Protein AF-A0A9N9KEE5-F1 (afdb_monomer_lite)

Sequence (82 aa):
ILMNMGFFLTIIFGQLLQAIFFGRLRAVEIEHLYERSWYAVTETCLAMTIFRDEFDTRFVVTFTTLLFLKIFHWLCQDRVEF

pLDDT: mean 74.91, std 6.98, range [55.41, 86.19]

Secondary structure (DSSP, 8-state):
-HHHHHHHHHHHHHHHHHHHHHSS--HHHHHHHHHHHHHHHHHHHHHHHHTTT---HHHHHHHHHHHHHHHHHHHHHHHH--

Foldseek 3Di:
DVVVVVVVVLVVVVVVVCCPPPNDDDPVLVVVLVVVLVVLVVVVVVVCVVVVPPPDPVVVVVSSVVSVVVSVVSSVVVVVVD

Organism: NCBI:txid1348616

Radius of gyration: 14.53 Å; chains: 1; bounding box: 37×30×33 Å

InterPro domains:
  IPR050731 HRD1 family E3 ubiquitin-protein ligases [PTHR22763] (3-82)
  IPR057992 E3 ubiquitin-protein ligase synoviolin-like, TPR repeats [PF25563] (1-82)

Structure (mmCIF, N/CA/C/O backbone):
data_AF-A0A9N9KEE5-F1
#
_entry.id   AF-A0A9N9KEE5-F1
#
loop_
_atom_site.group_PDB
_atom_site.id
_atom_site.type_symbol
_atom_site.label_atom_id
_atom_site.label_alt_id
_atom_site.label_comp_id
_atom_site.label_asym_id
_atom_site.label_entity_id
_atom_site.label_seq_id
_atom_site.pdbx_PDB_ins_code
_atom_site.Cartn_x
_atom_site.Cartn_y
_atom_site.Cartn_z
_atom_site.occupancy
_atom_site.B_iso_or_equiv
_atom_site.auth_seq_id
_atom_site.auth_comp_id
_atom_site.auth_asym_id
_atom_site.auth_atom_id
_atom_site.pdbx_PDB_model_num
ATOM 1 N N . ILE A 1 1 ? -0.631 16.880 -16.320 1.00 60.06 1 ILE A N 1
ATOM 2 C CA . ILE A 1 1 ? -2.079 16.552 -16.409 1.00 60.06 1 ILE A CA 1
ATOM 3 C C . ILE A 1 1 ? -2.317 15.039 -16.341 1.00 60.06 1 ILE A C 1
ATOM 5 O O . ILE A 1 1 ? -2.994 14.624 -15.411 1.00 60.06 1 ILE A O 1
ATOM 9 N N . LEU A 1 2 ? -1.698 14.206 -17.198 1.00 72.94 2 LEU A N 1
ATOM 10 C CA . LEU A 1 2 ? -1.860 12.735 -17.138 1.00 72.94 2 LEU A CA 1
ATOM 11 C C . LEU A 1 2 ? -1.477 12.110 -15.782 1.00 72.94 2 LEU A C 1
ATOM 13 O O . LEU A 1 2 ? -2.222 11.297 -15.252 1.00 72.94 2 LEU A O 1
ATOM 17 N N . MET A 1 3 ? -0.354 12.525 -15.189 1.00 70.94 3 MET A N 1
ATOM 18 C CA . MET A 1 3 ? 0.126 11.975 -13.912 1.00 70.94 3 MET A CA 1
ATOM 19 C C . MET A 1 3 ? -0.809 12.295 -12.732 1.00 70.94 3 MET A C 1
ATOM 21 O O . MET A 1 3 ? -0.997 11.463 -11.854 1.00 70.94 3 MET A O 1
ATOM 25 N N . ASN A 1 4 ? -1.462 13.465 -12.759 1.00 76.81 4 ASN A N 1
ATOM 26 C CA . ASN A 1 4 ? -2.424 13.872 -11.731 1.00 76.81 4 ASN A CA 1
ATOM 27 C C . ASN A 1 4 ? -3.717 13.043 -11.825 1.00 76.81 4 ASN A C 1
ATOM 29 O O . ASN A 1 4 ? -4.273 12.634 -10.813 1.00 76.81 4 ASN A O 1
ATOM 33 N N . MET A 1 5 ? -4.159 12.741 -13.052 1.00 79.19 5 MET A N 1
ATOM 34 C CA . MET A 1 5 ? -5.315 11.875 -13.297 1.00 79.19 5 MET A CA 1
ATOM 35 C C . MET A 1 5 ? -5.025 10.418 -12.918 1.00 79.19 5 MET A C 1
ATOM 37 O O . MET A 1 5 ? -5.880 9.764 -12.332 1.00 79.19 5 MET A O 1
ATOM 41 N N . GLY A 1 6 ? -3.807 9.930 -13.182 1.00 78.31 6 GLY A N 1
ATOM 42 C CA . GLY A 1 6 ? -3.359 8.607 -12.741 1.00 78.31 6 GLY A CA 1
ATOM 43 C C . GLY A 1 6 ? -3.363 8.466 -11.218 1.00 78.31 6 GLY A C 1
ATOM 44 O O . GLY A 1 6 ? -3.909 7.497 -10.704 1.00 78.31 6 GLY A O 1
ATOM 45 N N . PHE A 1 7 ? -2.846 9.465 -10.498 1.00 75.00 7 PHE A N 1
ATOM 46 C CA . PHE A 1 7 ? -2.870 9.492 -9.031 1.00 75.00 7 PHE A CA 1
ATOM 47 C C . PHE A 1 7 ? -4.296 9.550 -8.465 1.00 75.00 7 PHE A C 1
ATOM 49 O O . PHE A 1 7 ? -4.617 8.917 -7.464 1.00 75.00 7 PHE A O 1
ATOM 56 N N . PHE A 1 8 ? -5.178 10.302 -9.122 1.00 80.81 8 PHE A N 1
ATOM 57 C CA . PHE A 1 8 ? -6.578 10.385 -8.723 1.00 80.81 8 PHE A CA 1
ATOM 58 C C . PHE A 1 8 ? -7.306 9.050 -8.930 1.00 80.81 8 PHE A C 1
ATOM 60 O O . PHE A 1 8 ? -8.048 8.605 -8.058 1.00 80.81 8 PHE A O 1
ATOM 67 N N . LEU A 1 9 ? -7.043 8.374 -10.053 1.00 78.00 9 LEU A N 1
ATOM 68 C CA . LEU A 1 9 ? -7.586 7.049 -10.345 1.00 78.00 9 LEU A CA 1
ATOM 69 C C . LEU A 1 9 ? -7.075 5.990 -9.366 1.00 78.00 9 LEU A C 1
ATOM 71 O O . LEU A 1 9 ? -7.875 5.170 -8.930 1.00 78.00 9 LEU A O 1
ATOM 75 N N . THR A 1 10 ? -5.796 6.008 -8.980 1.00 73.62 10 THR A N 1
ATOM 76 C CA . THR A 1 10 ? -5.266 5.051 -7.992 1.00 73.62 10 THR A CA 1
ATOM 77 C C . THR A 1 10 ? -5.867 5.266 -6.605 1.00 73.62 10 THR A C 1
ATOM 79 O O . THR A 1 10 ? -6.212 4.287 -5.942 1.00 73.62 10 THR A O 1
ATOM 82 N N . ILE A 1 11 ? -6.075 6.520 -6.188 1.00 76.56 11 ILE A N 1
ATOM 83 C CA . ILE A 1 11 ? -6.758 6.839 -4.924 1.00 76.56 11 ILE A CA 1
ATOM 84 C C . ILE A 1 11 ? -8.220 6.384 -4.966 1.00 76.56 11 ILE A C 1
ATOM 86 O O . ILE A 1 11 ? -8.668 5.699 -4.046 1.00 76.56 11 ILE A O 1
ATOM 90 N N . ILE A 1 12 ? -8.956 6.714 -6.034 1.00 78.62 12 ILE A N 1
ATOM 91 C CA . ILE A 1 12 ? -10.355 6.292 -6.185 1.00 78.62 12 ILE A CA 1
ATOM 92 C C . ILE A 1 12 ? -10.457 4.772 -6.229 1.00 78.62 12 ILE A C 1
ATOM 94 O O . ILE A 1 12 ? -11.328 4.220 -5.571 1.00 78.62 12 ILE A O 1
ATOM 98 N N . PHE A 1 13 ? -9.571 4.090 -6.953 1.00 74.94 13 PHE A N 1
ATOM 99 C CA . PHE A 1 13 ? -9.541 2.632 -7.022 1.00 74.94 13 PHE A CA 1
ATOM 100 C C . PHE A 1 13 ? -9.307 2.016 -5.637 1.00 74.94 13 PHE A C 1
ATOM 102 O O . PHE A 1 13 ? -10.043 1.113 -5.241 1.00 74.94 13 PHE A O 1
ATOM 109 N N . GLY A 1 14 ? -8.372 2.566 -4.854 1.00 69.44 14 GLY A N 1
ATOM 110 C CA . GLY A 1 14 ? -8.149 2.165 -3.463 1.00 69.44 14 GLY A CA 1
ATOM 111 C C . GLY A 1 14 ? -9.389 2.348 -2.581 1.00 69.44 14 GLY A C 1
ATOM 112 O O . GLY A 1 14 ? -9.772 1.425 -1.863 1.00 69.44 14 GLY A O 1
ATOM 113 N N . GLN A 1 15 ? -10.067 3.494 -2.690 1.00 69.56 15 GLN A N 1
ATOM 114 C CA . GLN A 1 15 ? -11.302 3.774 -1.948 1.00 69.56 15 GLN A CA 1
ATOM 115 C C . GLN A 1 15 ? -12.471 2.876 -2.378 1.00 69.56 15 GLN A C 1
ATOM 117 O O . GLN A 1 15 ? -13.217 2.389 -1.531 1.00 69.56 15 GLN A O 1
ATOM 122 N N . LEU A 1 16 ? -12.625 2.625 -3.681 1.00 69.69 16 LEU A N 1
ATOM 123 C CA . LEU A 1 16 ? -13.667 1.757 -4.238 1.00 69.69 16 LEU A CA 1
ATOM 124 C C . LEU A 1 16 ? -13.510 0.328 -3.737 1.00 69.69 16 LEU A C 1
ATOM 126 O O . LEU A 1 16 ? -14.489 -0.318 -3.382 1.00 69.69 16 LEU A O 1
ATOM 130 N N . LEU A 1 17 ? -12.277 -0.154 -3.667 1.00 65.25 17 LEU A N 1
ATOM 131 C CA . LEU A 1 17 ? -11.989 -1.505 -3.212 1.00 65.25 17 LEU A CA 1
ATOM 132 C C . LEU A 1 17 ? -12.167 -1.653 -1.701 1.00 65.25 17 LEU A C 1
ATOM 134 O O . LEU A 1 17 ? -12.727 -2.656 -1.261 1.00 65.25 17 LEU A O 1
ATOM 138 N N . GLN A 1 18 ? -11.790 -0.637 -0.919 1.00 67.31 18 GLN A N 1
ATOM 139 C CA . GLN A 1 18 ? -12.139 -0.573 0.504 1.00 67.31 18 GLN A CA 1
ATOM 140 C C . GLN A 1 18 ? -13.663 -0.596 0.707 1.00 67.31 18 GLN A C 1
ATOM 142 O O . GLN A 1 18 ? -14.166 -1.351 1.541 1.00 67.31 18 GLN A O 1
ATOM 147 N N . ALA A 1 19 ? -14.407 0.173 -0.092 1.00 66.56 19 ALA A N 1
ATOM 148 C CA . ALA A 1 19 ? -15.860 0.261 0.008 1.00 66.56 19 ALA A CA 1
ATOM 149 C C . ALA A 1 19 ? -16.581 -1.027 -0.434 1.00 66.56 19 ALA A C 1
ATOM 151 O O . ALA A 1 19 ? -17.516 -1.447 0.246 1.00 66.56 19 ALA A O 1
ATOM 152 N N . ILE A 1 20 ? -16.154 -1.659 -1.537 1.00 63.66 20 ILE A N 1
ATOM 153 C CA . ILE A 1 20 ? -16.798 -2.857 -2.106 1.00 63.66 20 ILE A CA 1
ATOM 154 C C . ILE A 1 20 ? -16.640 -4.072 -1.190 1.00 63.66 20 ILE A C 1
ATOM 156 O O . ILE A 1 20 ? -17.59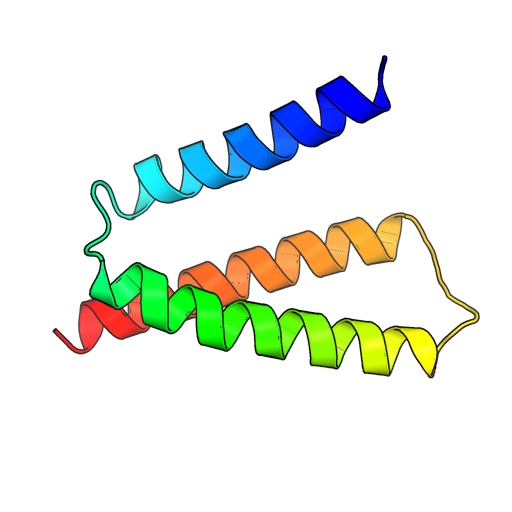7 -4.822 -1.016 1.00 63.66 20 ILE A O 1
ATOM 160 N N . PHE A 1 21 ? -15.453 -4.287 -0.620 1.00 63.38 21 PHE A N 1
ATOM 161 C CA . PHE A 1 21 ? -15.171 -5.527 0.106 1.00 63.38 21 PHE A CA 1
ATOM 162 C C . PHE A 1 21 ? -15.418 -5.444 1.615 1.00 63.38 21 PHE A C 1
ATOM 164 O O . PHE A 1 21 ? -15.759 -6.460 2.212 1.00 63.38 21 PHE A O 1
ATOM 171 N N . PHE A 1 22 ? -15.283 -4.265 2.237 1.00 61.78 22 PHE A N 1
ATOM 172 C CA . PHE A 1 22 ? -15.342 -4.145 3.702 1.00 61.78 22 PHE A CA 1
ATOM 173 C C . PHE A 1 22 ? -16.356 -3.120 4.234 1.00 61.78 22 PHE A C 1
ATOM 175 O O . PHE A 1 22 ? -16.690 -3.147 5.423 1.00 61.78 22 PHE A O 1
ATOM 182 N N . GLY A 1 23 ? -16.899 -2.235 3.392 1.00 70.00 23 GLY A N 1
ATOM 183 C CA . GLY A 1 23 ? -17.853 -1.210 3.827 1.00 70.00 23 GLY A CA 1
ATOM 184 C C . GLY A 1 23 ? -17.216 -0.159 4.755 1.00 70.00 23 GLY A C 1
ATOM 185 O O . GLY A 1 23 ? -16.158 0.385 4.451 1.00 70.00 23 GLY A O 1
ATOM 186 N N . ARG A 1 24 ? -17.861 0.182 5.885 1.00 60.69 24 ARG A N 1
ATOM 187 C CA . ARG A 1 24 ? -17.308 1.137 6.874 1.00 60.69 24 ARG A CA 1
ATOM 188 C C . ARG A 1 24 ? -16.255 0.440 7.742 1.00 60.69 24 ARG A C 1
ATOM 190 O O . ARG A 1 24 ? -16.613 -0.266 8.685 1.00 60.69 24 ARG A O 1
ATOM 197 N N . LEU A 1 25 ? -14.977 0.668 7.442 1.00 66.12 25 LEU A N 1
ATOM 198 C CA . LEU A 1 25 ? -13.867 0.259 8.307 1.00 66.12 25 LEU A CA 1
ATOM 199 C C . LEU A 1 25 ? -13.938 0.977 9.660 1.00 66.12 25 LEU A C 1
ATOM 201 O O . LEU A 1 25 ? -14.168 2.189 9.724 1.00 66.12 25 LEU A O 1
ATOM 205 N N . ARG A 1 26 ? -13.734 0.228 10.744 1.00 73.19 26 ARG A N 1
ATOM 206 C CA . ARG A 1 26 ? -13.547 0.785 12.087 1.00 73.19 26 ARG A CA 1
ATOM 207 C C . ARG A 1 26 ? -12.164 1.428 12.184 1.00 73.19 26 ARG A C 1
ATOM 209 O O . ARG A 1 26 ? -11.219 0.983 11.544 1.00 73.19 26 ARG A O 1
ATOM 216 N N . ALA A 1 27 ? -12.043 2.442 13.042 1.00 75.25 27 ALA A N 1
ATOM 217 C CA . ALA A 1 27 ? -10.783 3.156 13.262 1.00 75.25 27 ALA A CA 1
ATOM 218 C C . ALA A 1 27 ? -9.623 2.214 13.643 1.00 75.25 27 ALA A C 1
ATOM 220 O O . ALA A 1 27 ? -8.526 2.375 13.125 1.00 75.25 27 ALA A O 1
ATOM 221 N N . VAL A 1 28 ? -9.902 1.174 14.439 1.00 75.75 28 VAL A N 1
ATOM 222 C CA . VAL A 1 28 ? -8.900 0.177 14.859 1.00 75.75 28 VAL A CA 1
ATOM 223 C C . VAL A 1 28 ? -8.322 -0.632 13.690 1.00 75.75 28 VAL A C 1
ATOM 225 O O . VAL A 1 28 ? -7.122 -0.872 13.635 1.00 75.75 28 VAL A O 1
ATOM 228 N N . GLU A 1 29 ? -9.151 -0.996 12.705 1.00 75.62 29 GLU A N 1
ATOM 229 C CA . GLU A 1 29 ? -8.700 -1.739 11.518 1.00 75.62 29 GLU A CA 1
ATOM 230 C C . GLU A 1 29 ? -7.796 -0.862 10.644 1.00 75.62 29 GLU A C 1
ATOM 232 O O . GLU A 1 29 ? -6.845 -1.345 10.034 1.00 75.62 29 GLU A O 1
ATOM 237 N N . ILE A 1 30 ? -8.090 0.443 10.597 1.00 75.94 30 ILE A N 1
ATOM 238 C CA . ILE A 1 30 ? -7.307 1.434 9.855 1.00 75.94 30 ILE A CA 1
ATOM 239 C C . ILE A 1 30 ? -5.946 1.652 10.518 1.00 75.94 30 ILE A C 1
ATOM 241 O O . ILE A 1 30 ? -4.947 1.715 9.805 1.00 75.94 30 ILE A O 1
ATOM 245 N N . GLU A 1 31 ? -5.886 1.743 11.849 1.00 82.25 31 GLU A N 1
ATOM 246 C CA . GLU A 1 31 ? -4.619 1.892 12.581 1.00 82.25 31 GLU A CA 1
ATOM 247 C C . GLU A 1 31 ? -3.689 0.695 12.346 1.00 82.25 31 GLU A C 1
ATOM 249 O O . GLU A 1 31 ? -2.564 0.889 11.880 1.00 82.25 31 GLU A O 1
ATOM 254 N N . HIS A 1 32 ? -4.174 -0.538 12.539 1.00 79.62 32 HIS A N 1
ATOM 255 C CA . HIS A 1 32 ? -3.380 -1.742 12.260 1.00 79.62 32 HIS A CA 1
ATOM 256 C C . HIS A 1 32 ? -2.938 -1.827 10.794 1.00 79.62 32 HIS A C 1
ATOM 258 O O . HIS A 1 32 ? -1.796 -2.194 10.497 1.00 79.62 32 HIS A O 1
ATOM 264 N N . LEU A 1 33 ? -3.824 -1.476 9.858 1.00 77.12 33 LEU A N 1
ATOM 265 C CA . LEU A 1 33 ? -3.475 -1.430 8.442 1.00 77.12 33 LEU A CA 1
ATOM 266 C C . LEU A 1 33 ? -2.392 -0.397 8.150 1.00 77.12 33 LEU A C 1
ATOM 268 O O . LEU A 1 33 ? -1.501 -0.691 7.353 1.00 77.12 33 LEU A O 1
ATOM 272 N N . TYR A 1 34 ? -2.451 0.791 8.752 1.00 78.62 34 TYR A N 1
ATOM 273 C CA . TYR A 1 34 ? -1.477 1.853 8.515 1.00 78.62 34 TYR A CA 1
ATOM 274 C C . TYR A 1 34 ? -0.086 1.453 9.015 1.00 78.62 34 TYR A C 1
ATOM 276 O O . TYR A 1 34 ? 0.886 1.573 8.267 1.00 78.62 34 TYR A O 1
ATOM 284 N N . GLU A 1 35 ? 0.003 0.894 10.225 1.00 81.75 35 GLU A N 1
ATOM 285 C CA . GLU A 1 35 ? 1.265 0.401 10.788 1.00 81.75 35 GLU A CA 1
ATOM 286 C C . GLU A 1 35 ? 1.898 -0.685 9.906 1.00 81.75 35 GLU A C 1
ATOM 288 O O . GLU A 1 35 ? 3.066 -0.582 9.516 1.00 81.75 35 GLU A O 1
ATOM 293 N N . ARG A 1 36 ? 1.111 -1.698 9.517 1.00 80.25 36 ARG A N 1
ATOM 294 C CA . ARG A 1 36 ? 1.592 -2.802 8.669 1.00 80.25 36 ARG A CA 1
ATOM 295 C C . ARG A 1 36 ? 1.937 -2.337 7.250 1.00 80.25 36 ARG A C 1
ATOM 297 O O . ARG A 1 36 ? 2.926 -2.795 6.674 1.00 80.25 36 ARG A O 1
ATOM 304 N N . SER A 1 37 ? 1.151 -1.418 6.684 1.00 78.69 37 SER A N 1
ATOM 305 C CA . SER A 1 37 ? 1.376 -0.885 5.333 1.00 78.69 37 SER A CA 1
ATOM 306 C C . SER A 1 37 ? 2.642 -0.042 5.271 1.00 78.69 37 SER A C 1
ATOM 308 O O . SER A 1 37 ? 3.437 -0.221 4.351 1.00 78.69 37 SER A O 1
ATOM 310 N N . TRP A 1 38 ? 2.868 0.831 6.257 1.00 80.00 38 TRP A N 1
ATOM 311 C CA . TRP A 1 38 ? 4.088 1.631 6.324 1.00 80.00 38 TRP A CA 1
ATOM 312 C C . TRP A 1 38 ? 5.331 0.741 6.416 1.00 80.00 38 TRP A C 1
ATOM 314 O O . TRP A 1 38 ? 6.290 0.964 5.681 1.00 80.00 38 TRP A O 1
ATOM 324 N N . TYR A 1 39 ? 5.280 -0.317 7.233 1.00 84.81 39 TYR A N 1
ATOM 325 C CA . TYR A 1 39 ? 6.375 -1.283 7.348 1.00 84.81 39 TYR A CA 1
ATOM 326 C C . TYR A 1 39 ? 6.651 -2.038 6.036 1.00 84.81 39 TYR A C 1
ATOM 328 O O . TYR A 1 39 ? 7.792 -2.134 5.594 1.00 84.81 39 TYR A O 1
ATOM 336 N N . ALA A 1 40 ? 5.612 -2.531 5.354 1.00 8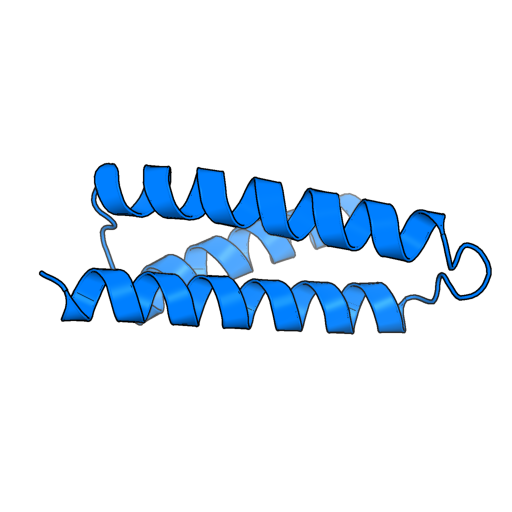1.69 40 ALA A N 1
ATOM 337 C CA . ALA A 1 40 ? 5.792 -3.229 4.077 1.00 81.69 40 ALA A CA 1
ATOM 338 C C . ALA A 1 40 ? 6.310 -2.310 2.958 1.00 81.69 40 ALA A C 1
ATOM 340 O O . ALA A 1 40 ? 7.091 -2.744 2.104 1.00 81.69 40 ALA A O 1
ATOM 341 N N . VAL A 1 41 ? 5.891 -1.040 2.959 1.00 80.62 41 VAL A N 1
ATOM 342 C CA . VAL A 1 41 ? 6.402 -0.032 2.024 1.00 80.62 41 VAL A CA 1
ATOM 343 C C . VAL A 1 41 ? 7.880 0.227 2.285 1.00 80.62 41 VAL A C 1
ATOM 345 O O . VAL A 1 41 ? 8.665 0.187 1.340 1.00 80.62 41 VAL A O 1
ATOM 348 N N . THR A 1 42 ? 8.286 0.452 3.537 1.00 86.19 42 THR A N 1
ATOM 349 C CA . THR A 1 42 ? 9.693 0.725 3.857 1.00 86.19 42 THR A CA 1
ATOM 350 C C . THR A 1 42 ? 10.589 -0.475 3.569 1.00 86.19 42 THR A C 1
ATOM 352 O O . THR A 1 42 ? 11.634 -0.281 2.951 1.00 86.19 42 THR A O 1
ATOM 355 N N . GLU A 1 43 ? 10.178 -1.703 3.905 1.00 83.75 43 GLU A N 1
ATOM 356 C CA . GLU A 1 43 ? 10.916 -2.919 3.528 1.00 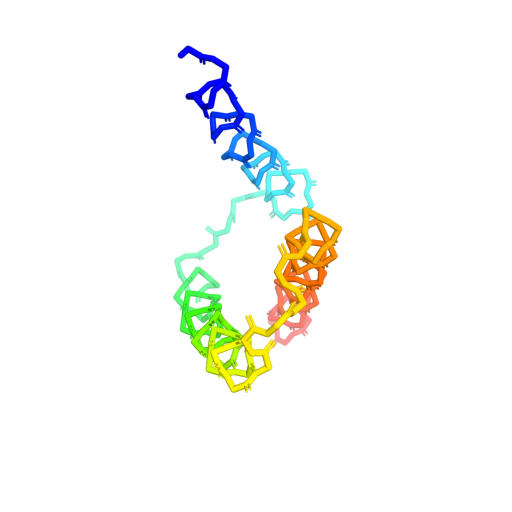83.75 43 GLU A CA 1
ATOM 357 C C . GLU A 1 43 ? 11.105 -3.025 2.013 1.00 83.75 43 GLU A C 1
ATOM 359 O O . GLU A 1 43 ? 12.206 -3.309 1.538 1.00 83.75 43 GLU A O 1
ATOM 364 N N . THR A 1 44 ? 10.054 -2.754 1.237 1.00 82.00 44 THR A N 1
ATOM 365 C CA . THR A 1 44 ? 10.149 -2.871 -0.222 1.00 82.00 44 THR A CA 1
ATOM 366 C C . THR A 1 44 ? 10.992 -1.755 -0.825 1.00 82.00 44 THR A C 1
ATOM 368 O O . THR A 1 44 ? 11.798 -2.019 -1.713 1.00 82.00 44 THR A O 1
ATOM 371 N N . CYS A 1 45 ? 10.878 -0.525 -0.318 1.00 81.31 45 CYS A N 1
ATOM 372 C CA . CYS A 1 45 ? 11.752 0.582 -0.702 1.00 81.31 45 CYS A CA 1
ATOM 373 C C . CYS A 1 45 ? 13.222 0.288 -0.362 1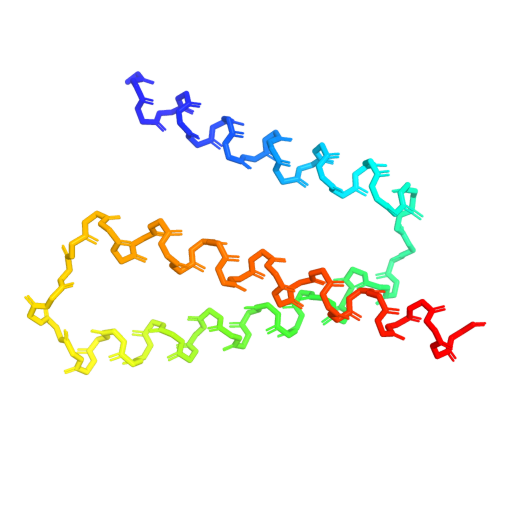.00 81.31 45 CYS A C 1
ATOM 375 O O . CYS A 1 45 ? 14.106 0.610 -1.158 1.00 81.31 45 CYS A O 1
ATOM 377 N N . LEU A 1 46 ? 13.499 -0.344 0.784 1.00 82.38 46 LEU A N 1
ATOM 378 C CA . LEU A 1 46 ? 14.848 -0.773 1.163 1.00 82.38 46 LEU A CA 1
ATOM 379 C C . LEU A 1 46 ? 15.379 -1.846 0.207 1.00 82.38 46 LEU A C 1
ATOM 381 O O . LEU A 1 46 ? 16.467 -1.675 -0.342 1.00 82.38 46 LEU A O 1
ATOM 385 N N . ALA A 1 47 ? 14.605 -2.902 -0.053 1.00 80.69 47 ALA A N 1
ATOM 386 C CA . ALA A 1 47 ? 14.982 -3.958 -0.993 1.00 80.69 47 ALA A CA 1
ATOM 387 C C . ALA A 1 47 ? 15.234 -3.398 -2.403 1.00 80.69 47 ALA A C 1
ATOM 389 O O . ALA A 1 47 ? 16.249 -3.680 -3.029 1.00 80.69 47 ALA A O 1
ATOM 390 N N . MET A 1 48 ? 14.359 -2.519 -2.874 1.00 72.12 48 MET A N 1
ATOM 391 C CA . MET A 1 48 ? 14.475 -1.839 -4.162 1.00 72.12 48 MET A CA 1
ATOM 392 C C . MET A 1 48 ? 15.709 -0.929 -4.247 1.00 72.12 48 MET A C 1
ATOM 394 O O . MET A 1 48 ? 16.379 -0.892 -5.275 1.00 72.12 48 MET A O 1
ATOM 398 N N . THR A 1 49 ? 16.041 -0.211 -3.169 1.00 75.50 49 THR A N 1
ATOM 399 C CA . THR A 1 49 ? 17.250 0.631 -3.120 1.00 75.50 49 THR A CA 1
ATOM 400 C C . THR A 1 49 ? 18.523 -0.217 -3.177 1.00 75.50 49 THR A C 1
ATOM 402 O O . THR A 1 49 ? 19.518 0.215 -3.758 1.00 75.50 49 THR A O 1
ATOM 405 N N . ILE A 1 50 ? 18.492 -1.429 -2.612 1.00 77.06 50 ILE A N 1
ATOM 406 C CA . ILE A 1 50 ? 19.587 -2.407 -2.703 1.00 77.06 50 ILE A CA 1
ATOM 407 C C . ILE A 1 50 ? 19.702 -2.957 -4.137 1.00 77.06 50 ILE A C 1
ATOM 409 O O . ILE A 1 50 ? 20.808 -3.061 -4.662 1.00 77.06 50 ILE A O 1
ATOM 413 N N . PHE A 1 51 ? 18.576 -3.225 -4.804 1.00 65.25 51 PHE A N 1
ATOM 414 C CA . PHE A 1 51 ? 18.495 -3.720 -6.189 1.00 65.25 51 PHE A CA 1
ATOM 415 C C . PHE A 1 51 ? 18.328 -2.597 -7.231 1.00 65.25 51 PHE A C 1
ATOM 417 O O . PHE A 1 51 ? 17.555 -2.718 -8.178 1.00 65.25 51 PHE A O 1
ATOM 424 N N . ARG A 1 52 ? 19.074 -1.496 -7.065 1.00 59.84 52 ARG A N 1
ATOM 425 C CA . ARG A 1 52 ? 18.931 -0.204 -7.773 1.00 59.84 52 ARG A CA 1
ATOM 426 C C . ARG A 1 52 ? 18.827 -0.249 -9.316 1.00 59.84 52 ARG A C 1
ATOM 428 O O . ARG A 1 52 ? 18.434 0.758 -9.899 1.00 59.84 52 ARG A O 1
ATOM 435 N N . ASP A 1 53 ? 19.165 -1.356 -9.973 1.00 59.78 53 ASP A N 1
ATOM 436 C CA . ASP A 1 53 ? 19.315 -1.451 -11.434 1.00 59.78 53 ASP A CA 1
ATOM 437 C C . ASP A 1 53 ? 18.028 -1.844 -12.203 1.00 59.78 53 ASP A C 1
ATOM 439 O O . ASP A 1 53 ? 17.938 -1.601 -13.402 1.00 59.78 53 ASP A O 1
ATOM 443 N N . GLU A 1 54 ? 16.985 -2.369 -11.543 1.00 62.16 54 GLU A N 1
ATOM 444 C CA . GLU A 1 54 ? 15.789 -2.930 -12.219 1.00 62.16 54 GLU A CA 1
ATOM 445 C C . GLU A 1 54 ? 14.500 -2.104 -12.022 1.00 62.16 54 GLU A C 1
ATOM 447 O O . GLU A 1 54 ? 13.403 -2.639 -11.840 1.00 62.16 54 GLU A O 1
ATOM 452 N N . PHE A 1 55 ? 14.604 -0.774 -12.042 1.00 63.50 55 PHE A N 1
ATOM 453 C CA . PHE A 1 55 ? 13.455 0.122 -11.852 1.00 63.50 55 PHE A CA 1
ATOM 454 C C . PHE A 1 55 ? 12.560 0.203 -13.110 1.00 63.50 55 PHE A C 1
ATOM 456 O O . PHE A 1 55 ? 12.497 1.217 -13.804 1.00 63.50 55 PHE A O 1
ATOM 463 N N . ASP A 1 56 ? 11.863 -0.890 -13.421 1.00 71.25 56 ASP A N 1
ATOM 464 C CA . ASP A 1 56 ? 10.893 -0.980 -14.517 1.00 71.25 56 ASP A CA 1
ATOM 465 C C . ASP A 1 56 ? 9.487 -0.544 -14.044 1.00 71.25 56 ASP A C 1
ATOM 467 O O . ASP A 1 56 ? 9.064 -0.792 -12.913 1.00 71.25 56 ASP A O 1
ATOM 471 N N . THR A 1 57 ? 8.698 0.048 -14.941 1.00 75.00 57 THR A N 1
ATOM 472 C CA . THR A 1 57 ? 7.257 0.297 -14.748 1.00 75.00 57 THR A CA 1
ATOM 473 C C . THR A 1 57 ? 6.512 -0.989 -14.362 1.00 75.00 57 THR A C 1
ATOM 475 O O . THR A 1 57 ? 5.566 -0.950 -13.571 1.00 75.00 57 THR A O 1
ATOM 478 N N . ARG A 1 58 ? 6.968 -2.152 -14.849 1.00 77.06 58 ARG A N 1
ATOM 479 C CA . ARG A 1 58 ? 6.446 -3.471 -14.440 1.00 77.06 58 ARG A CA 1
ATOM 480 C C . ARG A 1 58 ? 6.607 -3.747 -12.946 1.00 77.06 58 ARG A C 1
ATOM 482 O O . ARG A 1 58 ? 5.713 -4.350 -12.346 1.00 77.06 58 ARG A O 1
ATOM 489 N N . PHE A 1 59 ? 7.697 -3.285 -12.339 1.00 75.25 59 PHE A N 1
ATOM 490 C CA . PHE A 1 59 ? 7.922 -3.432 -10.905 1.00 75.25 59 PHE A CA 1
ATOM 491 C C . PHE A 1 59 ? 6.862 -2.659 -10.119 1.00 75.25 59 PHE A C 1
ATOM 493 O O . PHE A 1 59 ? 6.246 -3.215 -9.217 1.00 75.25 59 PHE A O 1
ATOM 500 N N . VAL A 1 60 ? 6.576 -1.410 -10.504 1.00 76.75 60 VAL A N 1
ATOM 501 C CA . VAL A 1 60 ? 5.576 -0.562 -9.828 1.00 76.75 60 VAL A CA 1
ATOM 502 C C . VAL A 1 60 ? 4.182 -1.191 -9.876 1.00 76.75 60 VAL A C 1
ATOM 504 O O . VAL A 1 60 ? 3.471 -1.201 -8.870 1.00 76.75 60 VAL A O 1
ATOM 507 N N . VAL A 1 61 ? 3.800 -1.760 -11.022 1.00 81.44 61 VAL A N 1
ATOM 508 C CA . VAL A 1 61 ? 2.516 -2.465 -11.177 1.00 81.44 61 VAL A CA 1
ATOM 509 C C . VAL A 1 61 ? 2.464 -3.709 -10.287 1.00 81.44 61 VAL A C 1
ATOM 511 O O . VAL A 1 61 ? 1.489 -3.912 -9.559 1.00 81.44 61 VAL A O 1
ATOM 514 N N . THR A 1 62 ? 3.526 -4.517 -10.301 1.00 80.94 62 THR A N 1
ATOM 515 C CA . THR A 1 62 ? 3.619 -5.747 -9.498 1.00 80.94 62 THR A CA 1
ATOM 516 C C . THR A 1 62 ? 3.612 -5.432 -8.003 1.00 80.94 62 THR A C 1
ATOM 518 O O . THR A 1 62 ? 2.865 -6.044 -7.246 1.00 80.94 62 THR A O 1
ATOM 521 N N . PHE A 1 63 ? 4.366 -4.418 -7.582 1.00 80.69 63 PHE A N 1
ATOM 522 C CA . PHE A 1 63 ? 4.426 -3.941 -6.206 1.00 80.69 63 PHE A CA 1
ATOM 523 C C . PHE A 1 63 ? 3.072 -3.430 -5.716 1.00 80.69 63 PHE A C 1
ATOM 525 O O . PHE A 1 63 ? 2.608 -3.843 -4.656 1.00 80.69 63 PHE A O 1
ATOM 532 N N . THR A 1 64 ? 2.406 -2.588 -6.511 1.00 80.81 64 THR A N 1
ATOM 533 C CA . THR A 1 64 ? 1.073 -2.064 -6.180 1.00 80.81 64 THR A CA 1
ATOM 534 C C . THR A 1 64 ? 0.066 -3.204 -6.020 1.00 80.81 64 THR A C 1
ATOM 536 O O . THR A 1 64 ? -0.707 -3.217 -5.066 1.00 80.81 64 THR A O 1
ATOM 539 N N . THR A 1 65 ? 0.118 -4.197 -6.912 1.00 82.44 65 THR A N 1
ATOM 540 C CA . THR A 1 65 ? -0.744 -5.388 -6.850 1.00 82.44 65 THR A CA 1
ATOM 541 C C . THR A 1 65 ? -0.458 -6.230 -5.603 1.00 82.44 65 THR A C 1
ATOM 543 O O . THR A 1 65 ? -1.387 -6.640 -4.910 1.00 82.44 65 THR A O 1
ATOM 546 N N . LEU A 1 66 ? 0.816 -6.461 -5.272 1.00 83.56 66 LEU A N 1
ATOM 547 C CA . LEU A 1 66 ? 1.215 -7.218 -4.081 1.00 83.56 66 LEU A CA 1
ATOM 548 C C . LEU A 1 66 ? 0.817 -6.512 -2.782 1.00 83.56 66 LEU A C 1
ATOM 550 O O . LEU A 1 66 ? 0.272 -7.159 -1.888 1.00 83.56 66 LEU A O 1
ATOM 554 N N . LEU A 1 67 ? 1.046 -5.199 -2.681 1.00 78.38 67 LEU A N 1
ATOM 555 C CA . LEU A 1 67 ? 0.606 -4.396 -1.537 1.00 78.38 67 LEU A CA 1
ATOM 556 C C . LEU A 1 67 ? -0.901 -4.487 -1.354 1.00 78.38 67 LEU A C 1
ATOM 558 O O . LEU A 1 67 ? -1.381 -4.705 -0.245 1.00 78.38 67 LEU A O 1
ATOM 562 N N . PHE A 1 68 ? -1.636 -4.364 -2.454 1.00 79.12 68 PHE A N 1
ATOM 563 C CA . PHE A 1 68 ? -3.082 -4.452 -2.448 1.00 79.12 68 PHE A CA 1
ATOM 564 C C . PHE A 1 68 ? -3.564 -5.808 -1.911 1.00 79.12 68 PHE A C 1
ATOM 566 O O . PHE A 1 68 ? -4.372 -5.852 -0.986 1.00 79.12 68 PHE A O 1
ATOM 573 N N . LEU A 1 69 ? -3.001 -6.916 -2.403 1.00 82.62 69 LEU A N 1
ATOM 574 C CA . LEU A 1 69 ? -3.309 -8.254 -1.889 1.00 82.62 69 LEU A CA 1
ATOM 575 C C . LEU A 1 69 ? -2.948 -8.413 -0.405 1.00 82.62 69 LEU A C 1
ATOM 577 O O . LEU A 1 69 ? -3.724 -9.003 0.346 1.00 82.62 69 LEU A O 1
ATOM 581 N N . LYS A 1 70 ? -1.808 -7.867 0.042 1.00 81.75 70 LYS A N 1
ATOM 582 C CA . LYS A 1 70 ? -1.395 -7.927 1.455 1.00 81.75 70 LYS A CA 1
ATOM 583 C C . LYS A 1 70 ? -2.352 -7.170 2.373 1.00 81.75 70 LYS A C 1
ATOM 585 O O . LYS A 1 70 ? -2.743 -7.705 3.406 1.00 81.75 70 LYS A O 1
ATOM 590 N N . ILE A 1 71 ? -2.763 -5.968 1.972 1.00 78.31 71 ILE A N 1
ATOM 591 C CA . ILE A 1 71 ? -3.754 -5.154 2.689 1.00 78.31 71 ILE A CA 1
ATOM 592 C C . ILE A 1 71 ? -5.071 -5.922 2.812 1.00 78.31 71 ILE A C 1
ATOM 594 O O . ILE A 1 71 ? -5.627 -6.018 3.903 1.00 78.31 71 ILE A O 1
ATOM 598 N N . PHE A 1 72 ? -5.533 -6.529 1.717 1.00 78.69 72 PHE A N 1
ATOM 599 C CA . PHE A 1 72 ? -6.739 -7.356 1.707 1.00 78.69 72 PHE A CA 1
ATOM 600 C C . PHE A 1 72 ? -6.637 -8.569 2.628 1.00 78.69 72 PHE A C 1
ATOM 602 O O . PHE A 1 72 ? -7.575 -8.856 3.368 1.00 78.69 72 PHE A O 1
ATOM 609 N N . HIS A 1 73 ? -5.498 -9.261 2.610 1.00 82.62 73 HIS A N 1
ATOM 610 C CA . HIS A 1 73 ? -5.246 -10.402 3.482 1.00 82.62 73 HIS A CA 1
ATOM 611 C C . HIS A 1 73 ? -5.268 -9.997 4.960 1.00 82.62 73 HIS A C 1
ATOM 613 O O . HIS A 1 73 ? -5.949 -10.636 5.757 1.00 82.62 73 HIS A O 1
ATOM 619 N N . TRP A 1 74 ? -4.556 -8.929 5.333 1.00 79.31 74 TRP A N 1
ATOM 620 C CA . TRP A 1 74 ? -4.528 -8.432 6.712 1.00 79.31 74 TRP A CA 1
ATOM 621 C C . TRP A 1 74 ? -5.902 -8.003 7.202 1.00 79.31 74 TRP A C 1
ATOM 623 O O . TRP A 1 74 ? -6.287 -8.345 8.311 1.00 79.31 74 TRP A O 1
ATOM 633 N N . LEU A 1 75 ? -6.654 -7.307 6.358 1.00 75.69 75 LEU A N 1
ATOM 634 C CA . LEU A 1 75 ? -7.988 -6.842 6.702 1.00 75.69 75 LEU A CA 1
ATOM 635 C C . LEU A 1 75 ? -8.987 -8.006 6.820 1.00 75.69 75 LEU A C 1
ATOM 637 O O . LEU A 1 75 ? -9.852 -7.993 7.689 1.00 75.69 75 LEU A O 1
ATOM 641 N N . CYS A 1 76 ? -8.843 -9.046 5.992 1.00 77.44 76 CYS A N 1
ATOM 642 C CA . CYS A 1 76 ? -9.616 -10.282 6.125 1.00 77.44 76 CYS A CA 1
ATOM 643 C C . CYS A 1 76 ? -9.275 -11.019 7.431 1.00 77.44 76 CYS A C 1
ATOM 645 O O . CYS A 1 76 ? -10.170 -11.520 8.102 1.00 77.44 76 CYS A O 1
ATOM 647 N N . GLN A 1 77 ? -7.999 -11.036 7.827 1.00 77.06 77 GLN A N 1
ATOM 648 C CA . GLN A 1 77 ? -7.557 -11.641 9.083 1.00 77.06 77 GLN A CA 1
ATOM 649 C C . GLN A 1 77 ? -8.109 -10.892 10.309 1.00 77.06 77 GLN A C 1
ATOM 651 O O . GLN A 1 77 ? -8.708 -11.527 11.173 1.00 77.06 77 GLN A O 1
ATOM 656 N N . ASP A 1 78 ? -8.012 -9.556 10.339 1.00 73.81 78 ASP A N 1
ATOM 657 C CA . ASP A 1 78 ? -8.584 -8.718 11.410 1.00 73.81 78 ASP A CA 1
ATOM 658 C C . ASP A 1 78 ? -10.117 -8.887 11.519 1.00 73.81 78 ASP A C 1
ATOM 660 O O . ASP A 1 78 ? -10.673 -8.778 12.609 1.00 73.81 78 ASP A O 1
ATOM 664 N N . ARG A 1 79 ? -10.816 -9.208 10.417 1.00 71.75 79 ARG A N 1
ATOM 665 C CA . ARG A 1 79 ? -12.254 -9.543 10.430 1.00 71.75 79 ARG A CA 1
ATOM 666 C C . ARG A 1 79 ? -12.579 -10.936 10.952 1.00 71.75 79 ARG A C 1
ATOM 668 O O . ARG A 1 79 ?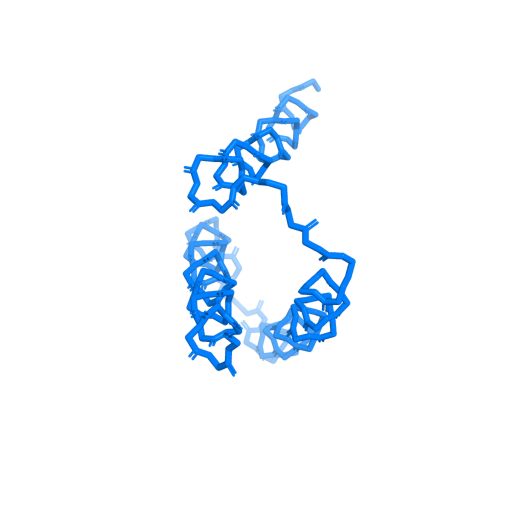 -13.702 -11.136 11.387 1.00 71.75 79 ARG A O 1
ATOM 675 N N . VAL A 1 80 ? -11.663 -11.895 10.827 1.00 74.94 80 VAL A N 1
ATOM 676 C CA . VAL A 1 80 ? -11.850 -13.269 11.324 1.00 74.94 80 VAL A CA 1
ATOM 677 C C . VAL A 1 80 ? -11.484 -13.370 12.806 1.00 74.94 80 VAL A C 1
ATOM 679 O O . VAL A 1 80 ? -12.063 -14.185 13.519 1.00 74.94 80 VAL A O 1
ATOM 682 N N . GLU A 1 81 ? -10.540 -12.552 13.279 1.00 68.44 81 GLU A N 1
ATOM 683 C CA . GLU A 1 81 ? -10.153 -12.480 14.697 1.00 68.44 81 GLU A CA 1
ATOM 684 C C . GLU A 1 81 ? -11.188 -11.770 15.600 1.00 68.44 81 GLU A C 1
ATOM 686 O O . GLU A 1 81 ? -11.075 -11.877 16.823 1.00 68.44 81 GLU A O 1
ATOM 691 N N . PHE A 1 82 ? -12.202 -11.098 15.035 1.00 55.41 82 PHE A N 1
ATOM 692 C CA . P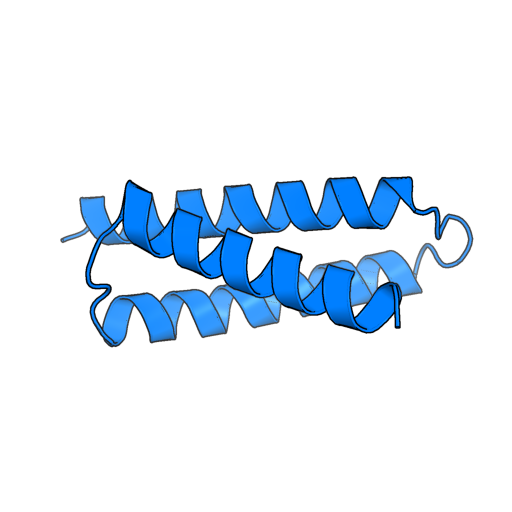HE A 1 82 ? -13.274 -10.380 15.750 1.00 55.41 82 PHE A CA 1
ATOM 693 C C . PHE A 1 82 ? -14.676 -10.907 15.428 1.00 55.41 82 PHE A C 1
ATOM 695 O O . PHE A 1 82 ? -15.545 -10.804 16.328 1.00 55.41 82 PHE A O 1
#